Protein AF-A0A377BAW3-F1 (afdb_monomer_lite)

Structure (mmCIF, N/CA/C/O backbone):
data_AF-A0A377BAW3-F1
#
_entry.id   AF-A0A377BAW3-F1
#
loop_
_atom_site.group_PDB
_atom_site.id
_atom_site.type_symbol
_atom_site.label_atom_id
_atom_site.label_alt_id
_atom_site.label_comp_id
_atom_site.label_asym_id
_atom_site.label_entity_id
_atom_site.label_seq_id
_atom_site.pdbx_PDB_ins_code
_atom_site.Cartn_x
_atom_site.Cartn_y
_atom_site.Cartn_z
_atom_site.occupancy
_atom_site.B_iso_or_equiv
_atom_site.auth_seq_id
_atom_site.auth_comp_id
_atom_site.auth_asym_id
_atom_site.auth_atom_id
_atom_site.pdbx_PDB_model_num
ATOM 1 N N . MET A 1 1 ? -11.638 8.201 18.512 1.00 58.62 1 MET A N 1
ATOM 2 C CA . MET A 1 1 ? -11.487 8.708 17.130 1.00 58.62 1 MET A CA 1
ATOM 3 C C . MET A 1 1 ? -12.015 7.646 16.185 1.00 58.62 1 MET A C 1
ATOM 5 O O . MET A 1 1 ? -11.780 6.476 16.457 1.00 58.62 1 MET A O 1
ATOM 9 N N . SER A 1 2 ? -12.732 8.025 15.130 1.00 79.31 2 SER A N 1
ATOM 10 C CA . SER A 1 2 ? -13.183 7.075 14.104 1.00 79.31 2 SER A CA 1
ATOM 11 C C . SER A 1 2 ? -12.031 6.761 13.146 1.00 79.31 2 SER A C 1
ATOM 13 O O . SER A 1 2 ? -11.321 7.678 12.738 1.00 79.31 2 SER A O 1
ATOM 15 N N . GLN A 1 3 ? -11.832 5.486 12.805 1.00 80.62 3 GLN A N 1
ATOM 16 C CA . GLN A 1 3 ? -10.842 5.069 11.806 1.00 80.62 3 GLN A CA 1
ATOM 17 C C . GLN A 1 3 ? -11.195 5.616 10.414 1.00 80.62 3 GLN A C 1
ATOM 19 O O . GLN A 1 3 ? -12.370 5.709 10.050 1.00 80.62 3 GLN A O 1
ATOM 24 N N . LEU A 1 4 ? -10.169 5.939 9.627 1.00 90.81 4 LEU A N 1
ATOM 25 C CA . LEU A 1 4 ? -10.272 6.293 8.216 1.00 90.81 4 LEU A CA 1
ATOM 26 C C . LEU A 1 4 ? -10.768 5.082 7.417 1.00 90.81 4 LEU A C 1
ATOM 28 O O . LEU A 1 4 ? -10.293 3.964 7.602 1.00 90.81 4 LEU A O 1
ATOM 32 N N . ASN A 1 5 ? -11.708 5.299 6.496 1.00 91.44 5 ASN A N 1
ATOM 33 C CA . ASN A 1 5 ? -12.256 4.214 5.673 1.00 91.44 5 ASN A CA 1
ATOM 34 C C . ASN A 1 5 ? -11.190 3.588 4.754 1.00 91.44 5 ASN A C 1
ATOM 36 O O . ASN A 1 5 ? -11.209 2.392 4.472 1.00 91.44 5 ASN A O 1
ATOM 40 N N . SER A 1 6 ? -10.245 4.396 4.272 1.00 93.12 6 SER A N 1
ATOM 41 C CA . SER A 1 6 ? -9.162 3.943 3.401 1.00 93.12 6 SER A CA 1
ATOM 42 C C . SER A 1 6 ? -7.907 4.776 3.628 1.00 93.12 6 SER A C 1
ATOM 44 O O . SER A 1 6 ? -7.983 6.001 3.713 1.00 93.12 6 SER A O 1
ATOM 46 N N . VAL A 1 7 ? -6.760 4.107 3.704 1.00 95.38 7 VAL A N 1
ATOM 47 C CA . VAL A 1 7 ? -5.431 4.713 3.816 1.00 95.38 7 VAL A CA 1
ATOM 48 C C . VAL A 1 7 ? -4.555 4.167 2.699 1.00 95.38 7 VAL A C 1
ATOM 50 O O . VAL A 1 7 ? -4.600 2.980 2.384 1.00 95.38 7 VAL A O 1
ATOM 53 N N . TRP A 1 8 ? -3.768 5.047 2.093 1.00 95.81 8 TRP A N 1
ATOM 54 C CA . TRP A 1 8 ? -2.893 4.721 0.977 1.00 95.81 8 TRP A CA 1
ATOM 55 C C . TRP A 1 8 ? -1.442 4.879 1.414 1.00 95.81 8 TRP A C 1
ATOM 57 O O . TRP A 1 8 ? -1.070 5.913 1.966 1.00 95.81 8 TRP A O 1
ATOM 67 N N . VAL A 1 9 ? -0.638 3.849 1.171 1.00 95.56 9 VAL A N 1
ATOM 68 C CA . VAL A 1 9 ? 0.792 3.823 1.469 1.00 95.56 9 VAL A CA 1
ATOM 69 C C . VAL A 1 9 ? 1.564 3.901 0.160 1.00 95.56 9 VAL A C 1
ATOM 71 O O . VAL A 1 9 ? 1.374 3.085 -0.740 1.00 95.56 9 VAL A O 1
ATOM 74 N N . PHE A 1 10 ? 2.450 4.885 0.075 1.00 94.38 10 PHE A N 1
ATOM 75 C CA . PHE A 1 10 ? 3.424 5.038 -0.996 1.00 94.38 10 PHE A CA 1
ATOM 76 C C . PHE A 1 10 ? 4.768 5.411 -0.377 1.00 94.38 10 PHE A C 1
ATOM 78 O O . PHE A 1 10 ? 4.832 6.261 0.514 1.00 94.38 10 PHE A O 1
ATOM 85 N N . SER A 1 11 ? 5.841 4.794 -0.861 1.00 91.56 11 SER A N 1
ATOM 86 C CA . SER A 1 11 ? 7.206 5.227 -0.578 1.00 91.56 11 SER A CA 1
ATOM 87 C C . SER A 1 11 ? 8.127 4.785 -1.702 1.00 91.56 11 SER A C 1
ATOM 89 O O . SER A 1 11 ? 7.992 3.677 -2.222 1.00 91.56 11 SER A O 1
ATOM 91 N N . ASP A 1 12 ? 9.068 5.656 -2.043 1.00 87.31 12 ASP A N 1
ATOM 92 C CA . ASP A 1 12 ? 10.232 5.370 -2.876 1.00 87.31 12 ASP A CA 1
ATOM 93 C C . ASP A 1 12 ? 11.377 4.714 -2.080 1.00 87.31 12 ASP A C 1
ATOM 95 O O . ASP A 1 12 ? 12.347 4.250 -2.676 1.00 87.31 12 ASP A O 1
ATOM 99 N N . ASN A 1 13 ? 11.259 4.633 -0.748 1.00 89.00 13 ASN A N 1
ATOM 100 C CA . ASN A 1 13 ? 12.222 3.986 0.137 1.00 89.00 13 ASN A CA 1
ATOM 101 C C . ASN A 1 13 ? 11.618 2.722 0.793 1.00 89.00 13 ASN A C 1
ATOM 103 O O . ASN A 1 13 ? 10.809 2.844 1.719 1.00 89.00 13 ASN A O 1
ATOM 107 N N . PRO A 1 14 ? 12.058 1.512 0.395 1.00 87.00 14 PRO A N 1
ATOM 108 C CA . PRO A 1 14 ? 11.566 0.255 0.959 1.00 87.00 14 PRO A CA 1
ATOM 109 C C . PRO A 1 14 ? 11.742 0.110 2.475 1.00 87.00 14 PRO A C 1
ATOM 111 O O . PRO A 1 14 ? 10.915 -0.526 3.128 1.00 87.00 14 PRO A O 1
ATOM 114 N N . GLU A 1 15 ? 12.769 0.729 3.064 1.00 92.56 15 GLU A N 1
ATOM 115 C CA . GLU A 1 15 ? 13.025 0.669 4.512 1.00 92.56 15 GLU A CA 1
ATOM 116 C C . GLU A 1 15 ? 11.897 1.315 5.329 1.00 92.56 15 GLU A C 1
ATOM 118 O O . GLU A 1 15 ? 11.691 0.979 6.495 1.00 92.56 15 GLU A O 1
ATOM 123 N N . ARG A 1 16 ? 11.128 2.223 4.714 1.00 94.81 16 ARG A N 1
ATOM 124 C CA . ARG A 1 16 ? 10.026 2.932 5.374 1.00 94.81 16 ARG A CA 1
ATOM 125 C C . ARG A 1 16 ? 8.716 2.157 5.382 1.00 94.81 16 ARG A C 1
ATOM 127 O O . ARG A 1 16 ? 7.801 2.558 6.099 1.00 94.81 16 ARG A O 1
ATOM 134 N N . TYR A 1 17 ? 8.587 1.065 4.626 1.00 95.38 17 TYR A N 1
ATOM 135 C CA . TYR A 1 17 ? 7.303 0.370 4.529 1.00 95.38 17 TYR A CA 1
ATOM 136 C C . TYR A 1 17 ? 6.814 -0.148 5.881 1.00 95.38 17 TYR A C 1
ATOM 138 O O . TYR A 1 17 ? 5.648 0.052 6.202 1.00 95.38 17 TYR A O 1
ATOM 146 N N . ALA A 1 18 ? 7.689 -0.712 6.716 1.00 95.25 18 ALA A N 1
ATOM 147 C CA . ALA A 1 18 ? 7.288 -1.219 8.029 1.00 95.25 18 ALA A CA 1
ATOM 148 C C . ALA A 1 18 ? 6.615 -0.141 8.901 1.00 95.25 18 ALA A C 1
ATOM 150 O O . ALA A 1 18 ? 5.542 -0.370 9.459 1.00 95.25 18 ALA A O 1
ATOM 151 N N . GLU A 1 19 ? 7.212 1.050 8.976 1.00 95.94 19 GLU A N 1
ATOM 152 C CA . GLU A 1 19 ? 6.673 2.173 9.748 1.00 95.94 19 GLU A CA 1
ATOM 153 C C . GLU A 1 19 ? 5.372 2.708 9.133 1.00 95.94 19 GLU A C 1
ATOM 155 O O . GLU A 1 19 ? 4.372 2.895 9.833 1.00 95.94 19 GLU A O 1
ATOM 160 N N . LEU A 1 20 ? 5.359 2.910 7.812 1.00 96.62 20 LEU A N 1
ATOM 161 C CA . LEU A 1 20 ? 4.209 3.469 7.102 1.00 96.62 20 LEU A CA 1
ATOM 162 C C . LEU A 1 20 ? 2.986 2.553 7.173 1.00 96.62 20 LEU A C 1
ATOM 164 O O . LEU A 1 20 ? 1.875 3.034 7.396 1.00 96.62 20 LEU A O 1
ATOM 168 N N . PHE A 1 21 ? 3.178 1.242 7.026 1.00 96.81 21 PHE A N 1
ATOM 169 C CA . PHE A 1 21 ? 2.098 0.271 7.175 1.00 96.81 21 PHE A CA 1
ATOM 170 C C . PHE A 1 21 ? 1.626 0.158 8.621 1.00 96.81 21 PHE A C 1
ATOM 172 O O . PHE A 1 21 ? 0.418 0.099 8.836 1.00 96.81 21 PHE A O 1
ATOM 179 N N . GLY A 1 22 ? 2.532 0.215 9.604 1.00 95.19 22 GLY A N 1
ATOM 180 C CA . GLY A 1 22 ? 2.154 0.248 11.019 1.00 95.19 22 GLY A CA 1
ATOM 181 C C . GLY A 1 22 ? 1.219 1.420 11.335 1.00 95.19 22 GLY A C 1
ATOM 182 O O . GLY A 1 22 ? 0.153 1.232 11.924 1.00 95.19 22 GLY A O 1
ATOM 183 N N . GLY A 1 23 ? 1.554 2.620 10.852 1.00 94.00 23 GLY A N 1
ATOM 184 C CA . GLY A 1 23 ? 0.672 3.784 10.957 1.00 94.00 23 GLY A CA 1
ATOM 185 C C . GLY A 1 23 ? -0.635 3.605 10.178 1.00 94.00 23 GLY A C 1
ATOM 186 O O . GLY A 1 23 ? -1.719 3.857 10.704 1.00 94.00 23 GLY A O 1
ATOM 187 N N . ALA A 1 24 ? -0.568 3.132 8.934 1.00 95.00 24 ALA A N 1
ATOM 188 C CA . ALA A 1 24 ? -1.750 2.971 8.093 1.00 95.00 24 ALA A CA 1
ATOM 189 C C . ALA A 1 24 ? -2.762 1.971 8.667 1.00 95.00 24 ALA A C 1
ATOM 191 O O . ALA A 1 24 ? -3.961 2.228 8.609 1.00 95.00 24 ALA A O 1
ATOM 192 N N . GLN A 1 25 ? -2.297 0.874 9.263 1.00 94.19 25 GLN A N 1
ATOM 193 C CA . GLN A 1 25 ? -3.146 -0.136 9.900 1.00 94.19 25 GLN A CA 1
ATOM 194 C C . GLN A 1 25 ? -3.762 0.360 11.211 1.00 94.19 25 GLN A C 1
ATOM 196 O O . GLN A 1 25 ? -4.884 -0.013 11.546 1.00 94.19 25 GLN A O 1
ATOM 201 N N . GLN A 1 26 ? -3.065 1.229 11.947 1.00 93.56 26 GLN A N 1
ATOM 202 C CA . GLN A 1 26 ? -3.606 1.829 13.166 1.00 93.56 26 GLN A CA 1
ATOM 203 C C . GLN A 1 26 ? -4.820 2.721 12.870 1.00 93.56 26 GLN A C 1
ATOM 205 O O . GLN A 1 26 ? -5.791 2.738 13.632 1.00 93.56 26 GLN A O 1
ATOM 210 N N . TRP A 1 27 ? -4.761 3.473 11.769 1.00 90.06 27 TRP A N 1
ATOM 211 C CA . TRP A 1 27 ? -5.759 4.494 11.450 1.00 90.06 27 TRP A CA 1
ATOM 212 C C . TRP A 1 27 ? -6.753 4.080 10.366 1.00 90.06 27 TRP A C 1
ATOM 214 O O . TRP A 1 27 ? -7.821 4.682 10.296 1.00 90.06 27 TRP A O 1
ATOM 224 N N . GLY A 1 28 ? -6.437 3.091 9.530 1.00 92.94 28 GLY A N 1
ATOM 225 C CA . GLY A 1 28 ? -7.216 2.708 8.356 1.00 92.94 28 GLY A CA 1
ATOM 226 C C . GLY A 1 28 ? -7.957 1.385 8.513 1.00 92.94 28 GLY A C 1
ATOM 227 O O . GLY A 1 28 ? -7.367 0.372 8.868 1.00 92.94 28 GLY A O 1
ATOM 228 N N . GLN A 1 29 ? -9.240 1.368 8.149 1.00 91.38 29 GLN A N 1
ATOM 229 C CA . GLN A 1 29 ? -10.007 0.123 7.994 1.00 91.38 29 GLN A CA 1
ATOM 230 C C . GLN A 1 29 ? -9.532 -0.693 6.786 1.00 91.38 29 GLN A C 1
ATOM 232 O O . GLN A 1 29 ? -9.618 -1.918 6.774 1.00 91.38 29 GLN A O 1
ATOM 237 N N . GLN A 1 30 ? -9.058 -0.006 5.744 1.00 94.12 30 GLN A N 1
ATOM 238 C CA . GLN A 1 30 ? -8.518 -0.606 4.530 1.00 94.12 30 GLN A CA 1
ATOM 239 C C . GLN A 1 30 ? -7.219 0.100 4.164 1.00 94.12 30 GLN A C 1
ATOM 241 O O . GLN A 1 30 ? -7.203 1.323 4.016 1.00 94.12 30 GLN A O 1
ATOM 246 N N . VAL A 1 31 ? -6.147 -0.667 3.995 1.00 95.69 31 VAL A N 1
ATOM 247 C CA . VAL A 1 31 ? -4.838 -0.143 3.599 1.00 95.69 31 VAL A CA 1
ATOM 248 C C . VAL A 1 31 ? -4.546 -0.575 2.170 1.00 95.69 31 VAL A C 1
ATOM 250 O O . VAL A 1 31 ? -4.675 -1.749 1.846 1.00 95.69 31 VAL A O 1
ATOM 253 N N . TYR A 1 32 ? -4.163 0.363 1.316 1.00 95.62 32 TYR A N 1
ATOM 254 C CA . TYR A 1 32 ? -3.789 0.126 -0.077 1.00 95.62 32 TYR A CA 1
ATOM 255 C C . TYR A 1 32 ? -2.333 0.526 -0.289 1.00 95.62 32 TYR A C 1
ATOM 257 O O . TYR A 1 32 ? -1.847 1.440 0.378 1.00 95.62 32 TYR A O 1
ATOM 265 N N . ALA A 1 33 ? -1.648 -0.125 -1.225 1.00 94.81 33 ALA A N 1
ATOM 266 C CA . ALA A 1 33 ? -0.262 0.189 -1.556 1.00 94.81 33 ALA A CA 1
ATOM 267 C C . ALA A 1 33 ? -0.144 0.710 -2.988 1.00 94.81 33 ALA A C 1
ATOM 269 O O . ALA A 1 33 ? -0.745 0.145 -3.901 1.00 94.81 33 ALA A O 1
ATOM 270 N N . ILE A 1 34 ? 0.666 1.744 -3.187 1.00 94.12 34 ILE A N 1
ATOM 271 C CA . ILE A 1 34 ? 1.164 2.152 -4.501 1.00 94.12 34 ILE A CA 1
ATOM 272 C C . ILE A 1 34 ? 2.674 1.929 -4.491 1.00 94.12 34 ILE A C 1
ATOM 274 O O . ILE A 1 34 ? 3.370 2.414 -3.598 1.00 94.12 34 ILE A O 1
ATOM 278 N N . VAL A 1 35 ? 3.177 1.195 -5.477 1.00 91.12 35 VAL A N 1
ATOM 279 C CA . VAL A 1 35 ? 4.591 0.818 -5.602 1.00 91.12 35 VAL A CA 1
ATOM 280 C C . VAL A 1 35 ? 5.091 1.113 -7.009 1.00 91.12 35 VAL A C 1
ATOM 282 O O . VAL A 1 35 ? 4.309 1.181 -7.951 1.00 91.12 35 VAL A O 1
ATOM 285 N N . GLN A 1 36 ? 6.392 1.315 -7.169 1.00 87.75 36 GLN A N 1
ATOM 286 C CA . GLN A 1 36 ? 7.001 1.739 -8.434 1.00 87.75 36 GLN A CA 1
ATOM 287 C C . GLN A 1 36 ? 7.384 0.576 -9.352 1.00 87.75 36 GLN A C 1
ATOM 289 O O . GLN A 1 36 ? 7.680 0.792 -10.522 1.00 87.75 36 GLN A O 1
ATOM 294 N N . ASN A 1 37 ? 7.461 -0.641 -8.820 1.00 86.00 37 ASN A N 1
ATOM 295 C CA . ASN A 1 37 ? 7.836 -1.834 -9.570 1.00 86.00 37 ASN A CA 1
ATOM 296 C C . ASN A 1 37 ? 7.388 -3.103 -8.830 1.00 86.00 37 ASN A C 1
ATOM 298 O O . ASN A 1 37 ? 6.885 -3.058 -7.703 1.00 86.00 37 ASN A O 1
ATOM 302 N N . THR A 1 38 ? 7.573 -4.246 -9.483 1.00 86.62 38 THR A N 1
ATOM 303 C CA . THR A 1 38 ? 7.189 -5.557 -8.953 1.00 86.62 38 THR A CA 1
ATOM 304 C C . THR A 1 38 ? 8.011 -5.971 -7.730 1.00 86.62 38 THR A C 1
ATOM 306 O O . THR A 1 38 ? 7.463 -6.622 -6.843 1.00 86.62 38 THR A O 1
ATOM 309 N N . ASP A 1 39 ? 9.275 -5.553 -7.618 1.00 89.25 39 ASP A N 1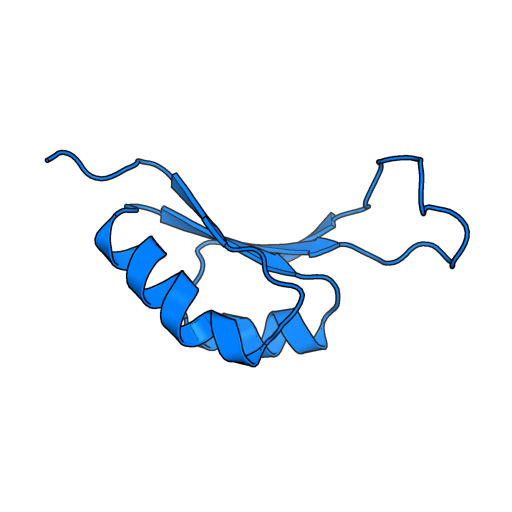
ATOM 310 C CA . ASP A 1 39 ? 10.116 -5.867 -6.452 1.00 89.25 39 ASP A CA 1
ATOM 311 C C . ASP A 1 39 ? 9.563 -5.202 -5.186 1.00 89.25 39 ASP A C 1
ATOM 313 O O . ASP A 1 39 ? 9.412 -5.833 -4.139 1.00 89.25 39 ASP A O 1
ATOM 317 N N . GLN A 1 40 ? 9.158 -3.935 -5.295 1.00 90.69 40 GLN A N 1
ATOM 318 C CA . GLN A 1 40 ? 8.457 -3.235 -4.224 1.00 90.69 40 GLN A CA 1
ATOM 319 C C . GLN A 1 40 ? 7.084 -3.858 -3.946 1.00 90.69 40 GLN A C 1
ATOM 321 O O . GLN A 1 40 ? 6.687 -3.939 -2.787 1.00 90.69 40 GLN A O 1
ATOM 326 N N . ALA A 1 41 ? 6.373 -4.351 -4.968 1.00 90.31 41 ALA A N 1
ATOM 327 C CA . ALA A 1 41 ? 5.116 -5.077 -4.768 1.00 90.31 41 ALA A CA 1
ATOM 328 C C . ALA A 1 41 ? 5.321 -6.314 -3.879 1.00 90.31 41 ALA A C 1
ATOM 330 O O . ALA A 1 41 ? 4.572 -6.521 -2.925 1.00 90.31 41 ALA A O 1
ATOM 331 N N . GLN A 1 42 ? 6.371 -7.095 -4.139 1.00 90.19 42 GLN A N 1
ATOM 332 C CA . GLN A 1 42 ? 6.740 -8.241 -3.305 1.00 90.19 42 GLN A CA 1
ATOM 333 C C . GLN A 1 42 ? 7.147 -7.812 -1.893 1.00 90.19 42 GLN A C 1
ATOM 335 O O . GLN A 1 42 ? 6.753 -8.457 -0.923 1.00 90.19 42 GLN A O 1
ATOM 340 N N . ALA A 1 43 ? 7.878 -6.702 -1.762 1.00 91.75 43 ALA A N 1
ATOM 341 C 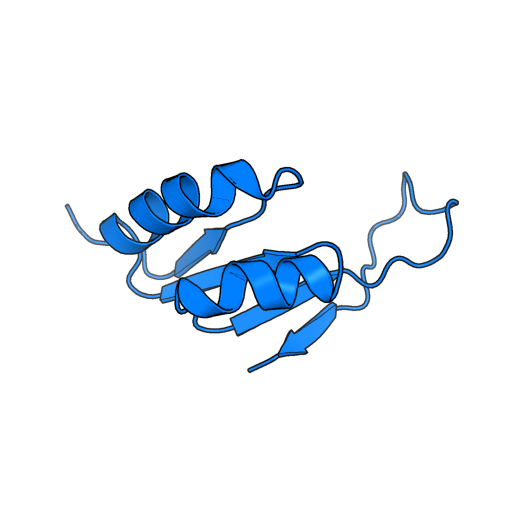CA . ALA A 1 43 ? 8.293 -6.173 -0.466 1.00 91.75 43 ALA A CA 1
ATOM 342 C C . ALA A 1 43 ? 7.108 -5.730 0.409 1.00 91.75 43 ALA A C 1
ATOM 344 O O . ALA A 1 43 ? 7.188 -5.847 1.630 1.00 91.75 43 ALA A O 1
ATOM 345 N N . VAL A 1 44 ? 6.011 -5.241 -0.189 1.00 93.62 44 VAL A N 1
ATOM 346 C CA . VAL A 1 44 ? 4.842 -4.769 0.573 1.00 93.62 44 VAL A CA 1
ATOM 347 C C . VAL A 1 44 ? 3.775 -5.833 0.834 1.00 93.62 44 VAL A C 1
ATOM 349 O O . VAL A 1 44 ? 2.945 -5.642 1.723 1.00 93.62 44 VAL A O 1
ATOM 352 N N . MET A 1 45 ? 3.791 -6.961 0.110 1.00 92.25 45 MET A N 1
ATOM 353 C CA . MET A 1 45 ? 2.848 -8.075 0.313 1.00 92.25 45 MET A CA 1
ATOM 354 C C . MET A 1 45 ? 2.732 -8.534 1.780 1.00 92.25 45 MET A C 1
ATOM 356 O O . MET A 1 45 ? 1.600 -8.702 2.242 1.00 92.25 45 MET A O 1
ATOM 360 N N . PRO A 1 46 ? 3.830 -8.694 2.551 1.00 94.81 46 PRO A N 1
ATOM 361 C CA . PRO A 1 46 ? 3.752 -9.138 3.944 1.00 94.81 46 PRO A CA 1
ATOM 362 C C . PRO A 1 46 ? 2.969 -8.199 4.870 1.00 94.81 46 PRO A C 1
ATOM 364 O O . PRO A 1 46 ? 2.490 -8.644 5.911 1.00 94.81 46 PRO A O 1
ATOM 367 N N . TYR A 1 47 ? 2.806 -6.920 4.512 1.00 94.81 47 TYR A N 1
ATOM 368 C CA . TYR A 1 47 ? 2.041 -5.959 5.315 1.00 94.81 47 TYR A CA 1
A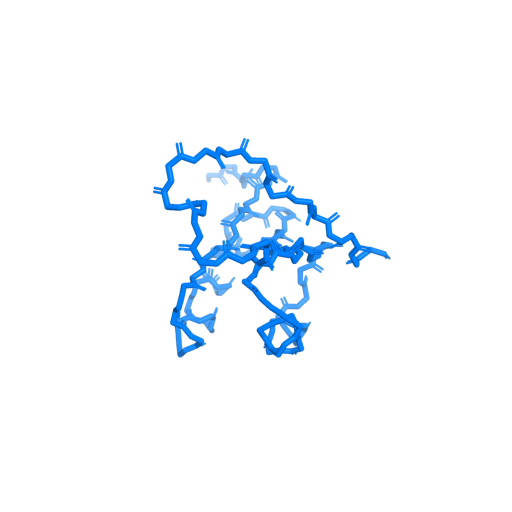TOM 369 C C . TYR A 1 47 ? 0.521 -6.042 5.087 1.00 94.81 47 TYR A C 1
ATOM 371 O O . TYR A 1 47 ? -0.237 -5.294 5.706 1.00 94.81 47 TYR A O 1
ATOM 379 N N . GLY A 1 48 ? 0.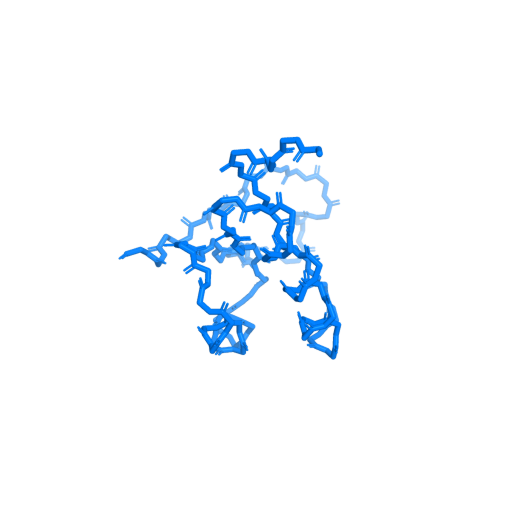061 -6.939 4.211 1.00 91.81 48 GLY A N 1
ATOM 380 C CA . GLY A 1 48 ? -1.358 -7.201 3.967 1.00 91.81 48 GLY A CA 1
ATOM 381 C C . GLY A 1 48 ? -2.168 -6.020 3.412 1.00 91.81 48 GLY A C 1
ATOM 382 O O . GLY A 1 48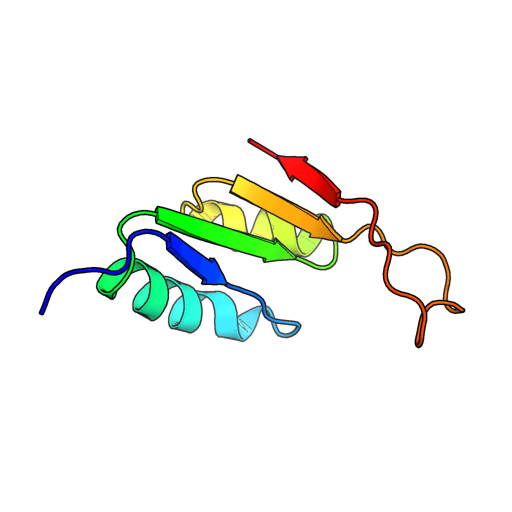 ? -3.278 -5.792 3.903 1.00 91.81 48 GLY A O 1
ATOM 383 N N . PRO A 1 49 ? -1.676 -5.247 2.420 1.00 93.44 49 PRO A N 1
ATOM 384 C CA . PRO A 1 49 ? -2.528 -4.285 1.733 1.00 93.44 49 PRO A CA 1
ATOM 385 C C . PRO A 1 49 ? -3.709 -5.003 1.070 1.00 93.44 49 PRO A C 1
ATOM 387 O O . PRO A 1 49 ? -3.566 -6.089 0.514 1.00 93.44 49 PRO A O 1
ATOM 390 N N . LYS A 1 50 ? -4.874 -4.358 1.066 1.00 93.69 50 LYS A N 1
ATOM 391 C CA . LYS A 1 50 ? -6.077 -4.838 0.383 1.00 93.69 50 LYS A CA 1
ATOM 392 C C . LYS A 1 50 ? -5.863 -4.986 -1.125 1.00 93.69 50 LYS A C 1
ATOM 394 O O . LYS A 1 50 ? -6.409 -5.908 -1.711 1.00 93.69 50 LYS A O 1
ATOM 399 N N . CYS A 1 51 ? -5.101 -4.074 -1.727 1.00 93.00 51 CYS A N 1
ATOM 400 C CA . CYS A 1 51 ? -4.629 -4.168 -3.107 1.00 93.00 51 CYS A CA 1
ATOM 401 C C . CYS A 1 51 ? -3.295 -3.435 -3.259 1.00 93.00 51 CYS A C 1
ATOM 403 O O . CYS A 1 51 ? -3.037 -2.446 -2.558 1.00 93.00 51 CYS A O 1
ATOM 405 N N . ILE A 1 52 ? -2.496 -3.882 -4.227 1.00 92.25 52 ILE A N 1
ATOM 406 C CA . ILE A 1 52 ? -1.243 -3.240 -4.628 1.00 92.25 52 ILE A CA 1
ATOM 407 C C . ILE A 1 52 ? -1.402 -2.696 -6.050 1.00 92.25 52 ILE A C 1
ATOM 409 O O . ILE A 1 52 ? -1.774 -3.424 -6.971 1.00 92.25 52 ILE A O 1
ATOM 413 N N . TYR A 1 53 ? -1.106 -1.410 -6.216 1.00 90.81 53 TYR A N 1
ATOM 414 C CA . TYR A 1 53 ? -1.064 -0.714 -7.496 1.00 90.81 53 TYR A CA 1
ATOM 415 C C . TYR A 1 53 ? 0.395 -0.525 -7.897 1.00 90.81 53 TYR A C 1
ATOM 417 O O . TYR A 1 53 ? 1.117 0.251 -7.268 1.00 90.81 53 TYR A O 1
ATOM 425 N N . VAL A 1 54 ? 0.834 -1.231 -8.937 1.00 88.25 54 VAL A N 1
ATOM 426 C CA . VAL A 1 54 ? 2.188 -1.071 -9.478 1.00 88.25 54 VAL A CA 1
ATOM 427 C C . VAL A 1 54 ? 2.154 0.006 -10.553 1.00 88.25 54 VAL A C 1
ATOM 429 O O . VAL A 1 54 ? 1.477 -0.162 -11.565 1.00 88.25 54 VAL A O 1
ATOM 432 N N . LEU A 1 55 ? 2.858 1.113 -10.334 1.00 84.81 55 LEU A N 1
ATOM 433 C CA . LEU A 1 55 ? 3.081 2.142 -11.343 1.00 84.81 55 LEU A CA 1
ATOM 434 C C . LEU A 1 55 ? 4.038 1.555 -12.388 1.00 84.81 55 LEU A C 1
ATOM 436 O O . LEU A 1 55 ? 5.232 1.452 -12.123 1.00 84.81 55 LEU A O 1
ATOM 440 N N . GLU A 1 56 ? 3.543 1.137 -13.554 1.00 67.25 56 GLU A N 1
ATOM 441 C CA . GLU A 1 56 ? 4.441 0.747 -14.645 1.00 67.25 56 GLU A CA 1
ATOM 442 C C . GLU A 1 56 ? 5.287 1.963 -15.054 1.00 67.25 56 GLU A C 1
ATOM 444 O O . GLU A 1 56 ? 4.748 3.019 -15.401 1.00 67.25 56 GLU A O 1
ATOM 449 N N . GLN A 1 57 ? 6.617 1.832 -15.003 1.00 61.78 57 GLN A N 1
ATOM 450 C CA . GLN A 1 57 ? 7.505 2.819 -15.609 1.00 61.78 57 GLN A CA 1
ATOM 451 C C . GLN A 1 57 ? 7.374 2.709 -17.130 1.00 61.78 57 GLN A C 1
ATOM 453 O O . GLN A 1 57 ? 7.981 1.839 -17.748 1.00 61.78 57 GLN A O 1
ATOM 458 N N . ASN A 1 58 ? 6.600 3.606 -17.739 1.00 52.91 58 ASN A N 1
ATOM 459 C CA . ASN A 1 58 ? 6.882 3.992 -19.116 1.00 52.91 58 ASN A CA 1
ATOM 460 C C . ASN A 1 58 ? 8.190 4.793 -19.108 1.00 52.91 58 ASN A C 1
ATOM 462 O O . ASN A 1 58 ? 8.399 5.602 -18.203 1.00 52.91 58 ASN A O 1
ATOM 466 N N . ASP A 1 59 ? 9.060 4.516 -20.082 1.00 49.62 59 ASP A N 1
ATOM 467 C CA . ASP A 1 59 ? 10.434 5.009 -20.216 1.00 49.62 59 ASP A CA 1
ATOM 468 C C . ASP A 1 59 ? 10.677 6.461 -19.764 1.00 49.62 59 ASP A C 1
ATOM 470 O O . ASP A 1 59 ? 9.785 7.308 -19.795 1.00 49.62 59 ASP A O 1
ATOM 474 N N . ALA A 1 60 ? 11.943 6.732 -19.412 1.00 49.16 60 ALA A N 1
ATOM 475 C CA . ALA A 1 60 ? 12.570 7.896 -18.756 1.00 49.16 60 ALA A CA 1
ATOM 476 C C . ALA A 1 60 ? 12.107 9.340 -19.103 1.00 49.16 60 ALA A C 1
ATOM 478 O O . ALA A 1 60 ? 12.633 10.301 -18.539 1.00 49.16 60 ALA A O 1
ATOM 479 N N . LEU A 1 61 ? 11.143 9.529 -20.000 1.00 48.19 61 LEU A N 1
ATOM 480 C CA . LEU A 1 61 ? 10.605 10.802 -20.470 1.00 48.19 61 LEU A CA 1
ATOM 481 C C . LEU A 1 61 ? 9.348 11.290 -19.724 1.00 48.19 61 LEU A C 1
ATOM 483 O O . LEU A 1 61 ? 9.018 12.467 -19.836 1.00 48.19 61 LEU A O 1
ATOM 487 N N . GLN A 1 62 ? 8.669 10.474 -18.911 1.00 46.06 62 GLN A N 1
ATOM 488 C CA . GLN A 1 62 ? 7.449 10.903 -18.194 1.00 46.06 62 GLN A CA 1
ATOM 489 C C . GLN A 1 62 ? 7.703 11.561 -16.828 1.00 46.06 62 GLN A C 1
ATOM 491 O O . GLN A 1 62 ? 6.914 11.427 -15.893 1.00 46.06 62 GLN A O 1
ATOM 496 N N . ARG A 1 63 ? 8.768 12.361 -16.694 1.00 52.19 63 ARG A N 1
ATOM 497 C CA . ARG A 1 63 ? 8.960 13.184 -15.484 1.00 52.19 63 ARG A CA 1
ATOM 498 C C . ARG A 1 63 ? 7.940 14.334 -15.376 1.00 52.19 63 ARG A C 1
ATOM 500 O O . ARG A 1 63 ? 8.005 15.100 -14.416 1.00 52.19 63 ARG A O 1
ATOM 507 N N . THR A 1 64 ? 7.012 14.490 -16.333 1.00 45.47 64 THR A N 1
ATOM 508 C CA . THR A 1 64 ? 5.990 15.559 -16.312 1.00 45.47 64 THR A CA 1
ATOM 509 C C . THR A 1 64 ? 4.700 15.255 -17.101 1.00 45.47 64 THR A C 1
ATOM 511 O O . THR A 1 64 ? 4.084 16.179 -17.613 1.00 45.47 64 THR A O 1
ATOM 514 N N . GLU A 1 65 ? 4.234 14.003 -17.188 1.00 39.66 65 GLU A N 1
ATOM 515 C CA . GLU A 1 65 ? 2.872 13.737 -17.696 1.00 39.66 65 GLU A CA 1
ATOM 516 C C . GLU A 1 65 ? 2.281 12.476 -17.056 1.00 39.66 65 GLU A C 1
ATOM 518 O O . GLU A 1 65 ? 2.815 11.377 -17.168 1.00 39.66 65 GLU A O 1
ATOM 523 N N . ILE A 1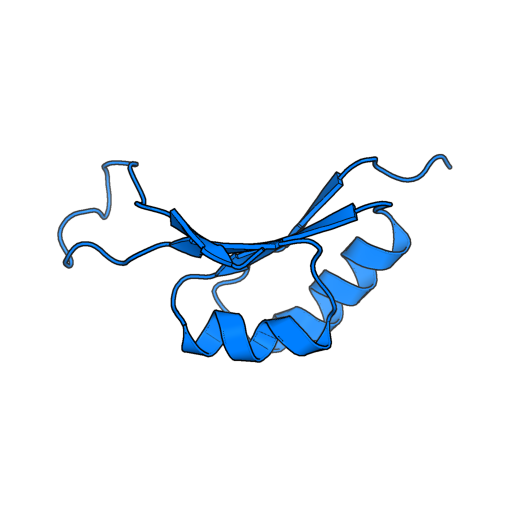 66 ? 1.207 12.665 -16.290 1.00 42.88 66 ILE A N 1
ATOM 524 C CA . ILE A 1 66 ? 0.646 11.668 -15.380 1.00 42.88 66 ILE A CA 1
ATOM 525 C C . ILE A 1 66 ? -0.324 10.779 -16.159 1.00 42.88 66 ILE A C 1
ATOM 527 O O . ILE A 1 66 ? -1.494 11.117 -16.322 1.00 42.88 66 ILE A O 1
ATOM 531 N N . THR A 1 67 ? 0.120 9.613 -16.617 1.00 39.50 67 THR A N 1
ATOM 532 C CA . THR A 1 67 ? -0.787 8.464 -16.769 1.00 39.50 67 THR A CA 1
ATOM 533 C C . THR A 1 67 ? -0.023 7.173 -16.484 1.00 39.50 67 THR A C 1
ATOM 535 O O . THR A 1 67 ? 0.373 6.470 -17.414 1.00 39.50 67 THR A O 1
ATOM 538 N N . PRO A 1 68 ? 0.223 6.839 -15.203 1.00 46.03 68 PRO A N 1
ATOM 539 C CA . PRO A 1 68 ? 0.741 5.525 -14.871 1.00 46.03 68 PRO A CA 1
ATOM 540 C C . PRO A 1 68 ? -0.316 4.484 -15.241 1.00 46.03 68 PRO A C 1
ATOM 542 O O . PRO A 1 68 ? -1.458 4.531 -14.776 1.00 46.03 68 PRO A O 1
ATOM 545 N N . LYS A 1 69 ? 0.065 3.538 -16.096 1.00 47.16 69 LYS A N 1
ATOM 546 C CA . LYS A 1 69 ? -0.714 2.325 -16.313 1.00 47.16 69 LYS A CA 1
ATOM 547 C C . LYS A 1 69 ? -0.502 1.472 -15.063 1.00 47.16 69 LYS A C 1
ATOM 549 O O . LYS A 1 69 ? 0.612 1.040 -14.791 1.00 47.16 69 LYS A O 1
ATOM 554 N N . ALA A 1 70 ? -1.531 1.352 -14.229 1.00 52.47 70 ALA A N 1
ATOM 555 C CA . ALA A 1 70 ? -1.440 0.583 -12.997 1.00 52.47 70 ALA A CA 1
ATOM 556 C C . ALA A 1 70 ? -1.807 -0.877 -13.277 1.00 52.47 70 ALA A C 1
ATOM 558 O O . ALA A 1 70 ? -2.934 -1.156 -13.694 1.00 52.47 70 ALA A O 1
ATOM 559 N N . LEU A 1 71 ? -0.881 -1.806 -13.037 1.00 53.91 71 LEU A N 1
ATOM 560 C CA . LEU A 1 71 ? -1.216 -3.227 -12.972 1.00 53.91 71 LEU A CA 1
ATOM 561 C C . LEU A 1 71 ? -1.819 -3.506 -11.589 1.00 53.91 71 LEU A C 1
ATOM 563 O O . LEU A 1 71 ? -1.197 -3.220 -10.563 1.00 53.91 71 LEU A O 1
ATOM 567 N N . LEU A 1 72 ? -3.055 -4.006 -11.574 1.00 55.28 72 LEU A N 1
ATOM 568 C CA . LEU A 1 72 ? -3.811 -4.272 -10.356 1.00 55.28 72 LEU A CA 1
ATOM 569 C C . LEU A 1 72 ? -3.494 -5.686 -9.849 1.00 55.28 72 LEU A C 1
ATOM 571 O O . LEU A 1 72 ? -3.787 -6.663 -10.536 1.00 55.28 72 LEU A O 1
ATOM 575 N N . LEU A 1 73 ? -2.915 -5.789 -8.652 1.00 59.62 73 LEU A N 1
ATOM 576 C CA . LEU A 1 73 ? -2.765 -7.046 -7.914 1.00 59.62 73 LEU A CA 1
ATOM 577 C C . LEU A 1 73 ? -3.758 -7.019 -6.741 1.00 59.62 73 LEU A C 1
ATOM 579 O O . LEU A 1 73 ? -3.416 -6.615 -5.625 1.00 59.62 73 LEU A O 1
ATOM 583 N N . CYS A 1 74 ? -5.005 -7.370 -7.059 1.00 54.97 74 CYS A N 1
ATOM 584 C CA . CYS A 1 74 ? -6.064 -7.788 -6.143 1.00 54.97 74 CYS A CA 1
ATOM 585 C C . CYS A 1 74 ? -6.498 -9.198 -6.604 1.00 54.97 74 CYS A C 1
ATOM 587 O O . CYS A 1 74 ? -6.835 -10.015 -5.733 1.00 54.97 74 CYS A O 1
#

InterPro domains:
  IPR014729 Rossmann-like alpha/beta/alpha sandwich fold [G3DSA:3.40.50.620] (2-73)

Secondary structure (DSSP, 8-state):
-PPBS-EEEE-S-GGGHHHHHHHHHHHBSSEEEEESSHHHHHHHGGG--S-EEEE----TT-TT-----EEEE-

Radius of gyration: 13.01 Å; chains: 1; bounding box: 26×25×38 Å

Sequence (74 aa):
MSQLNSVWVFSDNPERYAELFGGAQQWGQQVYAIVQNTDQAQAVMPYGPKCIYVLEQNDALQRTEITPKALLLC

pLDDT: mean 80.94, std 18.78, range [39.5, 96.81]

Organism: Escherichia coli (NCBI:txid562)

Foldseek 3Di:
DAADAEDEDEDPDLVCLVVRLVVRVVRYPAYEYEEADVVSVVSNVVSPHPKYWHQDDDDPPVPDDDDGPTDIDD